Protein AF-A0A6H0IZS9-F1 (afdb_monomer)

Foldseek 3Di:
DVVVVVVVVVVVVVVVVVVVVVVVVVPPPLQPQPLCVLVVNDPVVLVVQLVVLCVVDPDRDDSVRSSVVSNVVSVVVVVD

Secondary structure (DSSP, 8-state):
-HHHHHHHHHHHHHHHHHHHHHHHHS---TTS-HHHHHTTT-HHHHHHHHHHHHHH-SS---HHHHHHHHHHHHHHHH--

Structure (mmCIF, N/CA/C/O backbone):
data_AF-A0A6H0IZS9-F1
#
_entry.id   AF-A0A6H0IZS9-F1
#
loop_
_atom_site.group_PDB
_atom_site.id
_atom_site.type_symbol
_atom_site.label_atom_id
_atom_site.label_alt_id
_atom_site.label_comp_id
_atom_site.label_asym_id
_atom_site.label_entity_id
_atom_site.label_seq_id
_atom_site.pdbx_PDB_ins_code
_atom_site.Cartn_x
_atom_site.Cartn_y
_atom_site.Cartn_z
_atom_site.occupancy
_atom_site.B_iso_or_equiv
_atom_site.auth_seq_id
_atom_site.auth_comp_id
_atom_site.auth_asym_id
_atom_site.auth_atom_id
_atom_site.pdbx_PDB_model_num
ATOM 1 N N . MET A 1 1 ? 39.998 0.147 -30.112 1.00 61.56 1 MET A N 1
ATOM 2 C CA . MET A 1 1 ? 38.880 0.919 -30.720 1.00 61.56 1 MET A CA 1
ATOM 3 C C . MET A 1 1 ? 37.531 0.243 -30.470 1.00 61.56 1 MET A C 1
ATOM 5 O O . MET A 1 1 ? 36.664 0.889 -29.904 1.00 61.56 1 MET A O 1
ATOM 9 N N . ALA A 1 2 ? 37.354 -1.043 -30.807 1.00 72.94 2 ALA A N 1
ATOM 10 C CA . ALA A 1 2 ? 36.094 -1.770 -30.577 1.00 72.94 2 ALA A CA 1
ATOM 11 C C . ALA A 1 2 ? 35.697 -1.899 -29.090 1.00 72.94 2 ALA A C 1
ATOM 13 O O . ALA A 1 2 ? 34.528 -1.764 -28.751 1.00 72.94 2 ALA A O 1
ATOM 14 N N . GLU A 1 3 ? 36.663 -2.078 -28.188 1.00 72.75 3 GLU A N 1
ATOM 15 C CA . GLU A 1 3 ? 36.414 -2.246 -26.745 1.00 72.75 3 GLU A CA 1
ATOM 16 C C . GLU A 1 3 ? 35.782 -1.004 -26.095 1.00 72.75 3 GLU A C 1
ATOM 18 O O . GLU A 1 3 ? 34.897 -1.121 -25.250 1.00 72.75 3 GLU A O 1
ATOM 2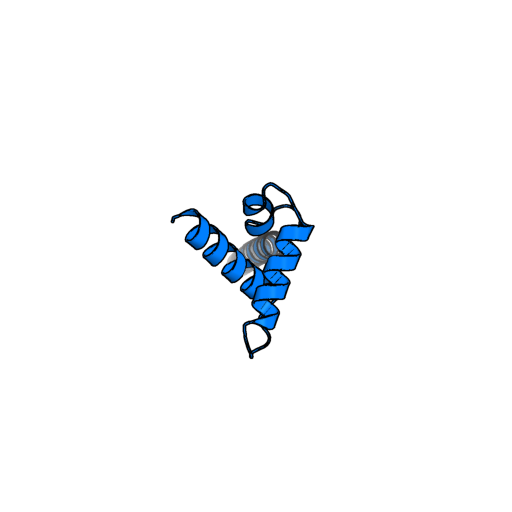3 N N . LEU A 1 4 ? 36.163 0.195 -26.548 1.00 79.19 4 LEU A N 1
ATOM 24 C CA . LEU A 1 4 ? 35.584 1.453 -26.065 1.00 79.19 4 LEU A CA 1
ATOM 25 C C . LEU A 1 4 ? 34.116 1.607 -26.485 1.00 79.19 4 LEU A C 1
ATOM 27 O O . LEU A 1 4 ? 33.310 2.123 -25.713 1.00 79.19 4 LEU A O 1
ATOM 31 N N . LEU A 1 5 ? 33.754 1.118 -27.675 1.00 79.19 5 LEU A N 1
ATOM 32 C CA . LEU A 1 5 ? 32.369 1.130 -28.155 1.00 79.19 5 LEU A CA 1
ATOM 33 C C . LEU A 1 5 ? 31.486 0.175 -27.344 1.00 79.19 5 LEU A C 1
ATOM 35 O O . LEU A 1 5 ? 30.340 0.505 -27.045 1.00 79.19 5 LEU A O 1
ATOM 39 N N . VAL A 1 6 ? 32.029 -0.974 -26.933 1.00 80.81 6 VAL A N 1
ATOM 40 C CA . VAL A 1 6 ? 31.315 -1.942 -26.088 1.00 80.81 6 VAL A CA 1
ATOM 41 C C . VAL A 1 6 ? 31.061 -1.367 -24.693 1.00 80.81 6 VAL A C 1
ATOM 43 O O . VAL A 1 6 ? 29.938 -1.441 -24.197 1.00 80.81 6 VAL A O 1
ATOM 46 N N . ILE A 1 7 ? 32.061 -0.729 -24.077 1.00 80.19 7 ILE A N 1
ATOM 47 C CA . ILE A 1 7 ? 31.906 -0.098 -22.756 1.00 80.19 7 ILE A CA 1
ATOM 48 C C . ILE A 1 7 ? 30.871 1.034 -22.811 1.00 80.19 7 ILE A C 1
ATOM 50 O O . ILE A 1 7 ? 29.990 1.109 -21.952 1.00 80.19 7 ILE A O 1
ATOM 54 N N . ALA A 1 8 ? 30.926 1.881 -23.843 1.00 81.69 8 ALA A N 1
ATOM 55 C CA . ALA A 1 8 ? 29.952 2.952 -24.038 1.00 81.69 8 ALA A CA 1
ATOM 56 C C . ALA A 1 8 ? 28.523 2.408 -24.216 1.00 81.69 8 ALA A C 1
ATOM 58 O O . ALA A 1 8 ? 27.581 2.958 -23.644 1.00 81.69 8 ALA A O 1
ATOM 59 N N . ALA A 1 9 ? 28.360 1.300 -24.945 1.00 81.31 9 ALA A N 1
ATOM 60 C CA . ALA A 1 9 ? 27.065 0.648 -25.118 1.00 81.31 9 ALA A CA 1
ATOM 61 C C . ALA A 1 9 ? 26.510 0.095 -23.794 1.00 81.31 9 ALA A C 1
ATOM 63 O O . ALA A 1 9 ? 25.337 0.303 -23.488 1.00 81.31 9 ALA A O 1
ATOM 64 N N . ILE A 1 10 ? 27.346 -0.548 -22.973 1.00 83.50 10 ILE A N 1
ATOM 65 C CA . ILE A 1 10 ? 26.933 -1.079 -21.663 1.00 83.50 10 ILE A CA 1
ATOM 66 C C . ILE A 1 10 ? 26.504 0.057 -20.726 1.00 83.50 10 ILE A C 1
ATOM 68 O O . ILE A 1 10 ? 25.463 -0.043 -20.075 1.00 83.50 10 ILE A O 1
ATOM 72 N N . LEU A 1 11 ? 27.263 1.157 -20.684 1.00 82.94 11 LEU A N 1
ATOM 73 C CA . LEU A 1 11 ? 26.924 2.323 -19.864 1.00 82.94 11 LEU A CA 1
ATOM 74 C C . LEU A 1 11 ? 25.635 3.006 -20.336 1.00 82.94 11 LEU A C 1
ATOM 76 O O . LEU A 1 11 ? 24.815 3.393 -19.504 1.00 82.94 11 LEU A O 1
ATOM 80 N N . ALA A 1 12 ? 25.415 3.103 -21.649 1.00 81.12 12 ALA A N 1
ATOM 81 C CA . ALA A 1 12 ? 24.181 3.647 -22.207 1.00 81.12 12 ALA A CA 1
ATOM 82 C C . ALA A 1 12 ? 22.963 2.788 -21.830 1.00 81.12 12 ALA A C 1
ATOM 84 O O . ALA A 1 12 ? 21.956 3.316 -21.356 1.00 81.12 12 ALA A O 1
ATOM 85 N N . VAL A 1 13 ? 23.064 1.461 -21.961 1.00 80.88 13 VAL A N 1
ATOM 86 C CA . VAL A 1 13 ? 21.988 0.532 -21.576 1.00 80.88 13 VAL A CA 1
ATOM 87 C C . VAL A 1 13 ? 21.733 0.585 -20.067 1.00 80.88 13 VAL A C 1
ATOM 89 O O . VAL A 1 13 ? 20.583 0.700 -19.643 1.00 80.88 13 VAL A O 1
ATOM 92 N N . GLY A 1 14 ? 22.789 0.574 -19.248 1.00 79.56 14 GLY A N 1
ATOM 93 C CA . GLY A 1 14 ? 22.679 0.689 -17.792 1.00 79.56 14 GLY A CA 1
ATOM 94 C C . GLY A 1 14 ? 22.018 1.999 -17.352 1.00 79.56 14 GLY A C 1
ATOM 95 O O . GLY A 1 14 ? 21.120 1.983 -16.509 1.00 79.56 14 GLY A O 1
ATOM 96 N N . GLY A 1 15 ? 22.395 3.119 -17.975 1.00 81.62 15 GLY A N 1
ATOM 97 C CA . GLY A 1 15 ? 21.800 4.433 -17.731 1.00 81.62 15 GLY A CA 1
ATOM 98 C C . GLY A 1 15 ? 20.317 4.492 -18.098 1.00 81.62 15 GLY A C 1
ATOM 99 O O . GLY A 1 15 ? 19.516 4.999 -17.313 1.00 81.62 15 GLY A O 1
ATOM 100 N N . VAL A 1 16 ? 19.922 3.912 -19.237 1.00 80.69 16 VAL A N 1
ATOM 101 C CA . VAL A 1 16 ? 18.513 3.837 -19.665 1.00 80.69 16 VAL A CA 1
ATOM 102 C C . VAL A 1 16 ? 17.686 2.974 -18.712 1.00 80.69 16 VAL A C 1
ATOM 104 O O . VAL A 1 16 ? 16.600 3.384 -18.308 1.00 80.69 16 VAL A O 1
ATOM 107 N N . VAL A 1 17 ? 18.196 1.812 -18.292 1.00 79.62 17 VAL A N 1
ATOM 108 C CA . VAL A 1 17 ? 17.503 0.935 -17.331 1.00 79.62 17 VAL A CA 1
ATOM 109 C C . VAL A 1 17 ? 17.359 1.612 -15.968 1.00 79.62 17 VAL A C 1
ATOM 111 O O . VAL A 1 17 ? 16.285 1.549 -15.365 1.00 79.62 17 VAL A O 1
ATOM 114 N N . PHE A 1 18 ? 18.404 2.289 -15.484 1.00 79.81 18 PHE A N 1
ATOM 115 C CA . PHE A 1 18 ? 18.350 3.048 -14.235 1.00 79.81 18 PHE A CA 1
ATOM 116 C C . PHE A 1 18 ? 17.349 4.204 -14.325 1.00 79.81 18 PHE A C 1
ATOM 118 O O . PHE A 1 18 ? 16.530 4.374 -13.425 1.00 79.81 18 PHE A O 1
ATOM 125 N N . TRP A 1 19 ? 17.346 4.947 -15.434 1.00 79.38 19 TRP A N 1
ATOM 126 C CA . TRP A 1 19 ? 16.415 6.050 -15.662 1.00 79.38 19 TRP A CA 1
ATOM 127 C C . TRP A 1 19 ? 14.961 5.576 -15.768 1.00 79.38 19 TRP A C 1
ATOM 129 O O . TRP A 1 19 ? 14.075 6.168 -15.153 1.00 79.38 19 TRP A O 1
ATOM 139 N N . LEU A 1 20 ? 14.704 4.463 -16.464 1.00 74.19 20 LEU A N 1
ATOM 140 C CA . LEU A 1 20 ? 13.380 3.837 -16.523 1.00 74.19 20 LEU A CA 1
ATOM 141 C C . LEU A 1 20 ? 12.929 3.341 -15.146 1.00 74.19 20 LEU A C 1
ATOM 143 O O . LEU A 1 20 ? 11.801 3.616 -14.749 1.00 74.19 20 LEU A O 1
ATOM 147 N N . ARG A 1 21 ? 13.809 2.692 -14.371 1.00 68.75 21 ARG A N 1
ATOM 148 C CA . ARG A 1 21 ? 13.500 2.291 -12.987 1.00 68.75 21 ARG A CA 1
ATOM 149 C C . ARG A 1 21 ? 13.220 3.490 -12.091 1.00 68.75 21 ARG A C 1
ATOM 151 O O . ARG A 1 21 ? 12.295 3.437 -11.289 1.00 68.75 21 ARG A O 1
ATOM 158 N N . GLN A 1 22 ? 13.981 4.571 -12.229 1.00 65.06 22 GLN A N 1
ATOM 159 C CA . GLN A 1 22 ? 13.791 5.781 -11.436 1.00 65.06 22 GLN A CA 1
ATOM 160 C C . GLN A 1 22 ? 12.493 6.503 -11.819 1.00 65.06 22 GLN A C 1
ATOM 162 O O . GLN A 1 22 ? 11.804 7.021 -10.942 1.00 65.06 22 GLN A O 1
ATOM 167 N N . ARG A 1 23 ? 12.116 6.480 -13.104 1.00 60.59 23 ARG A N 1
ATOM 168 C CA . ARG A 1 23 ? 10.836 7.004 -13.596 1.00 60.59 23 ARG A CA 1
ATOM 169 C C . ARG A 1 23 ? 9.655 6.145 -13.141 1.00 60.59 23 ARG A C 1
ATOM 171 O O . ARG A 1 23 ? 8.674 6.702 -12.671 1.00 60.59 23 ARG A O 1
ATOM 178 N N . SER A 1 24 ? 9.760 4.818 -13.193 1.00 55.22 24 SER A N 1
ATOM 179 C CA . SER A 1 24 ? 8.719 3.910 -12.689 1.00 55.22 24 SER A CA 1
ATOM 180 C C . SER A 1 24 ? 8.612 3.908 -11.159 1.00 55.22 24 SER A C 1
ATOM 182 O O . SER A 1 24 ? 7.519 3.755 -10.633 1.00 55.22 24 SER A O 1
ATOM 184 N N . GLY A 1 25 ? 9.712 4.123 -10.431 1.00 52.03 25 GLY A N 1
ATOM 185 C CA . GLY A 1 25 ? 9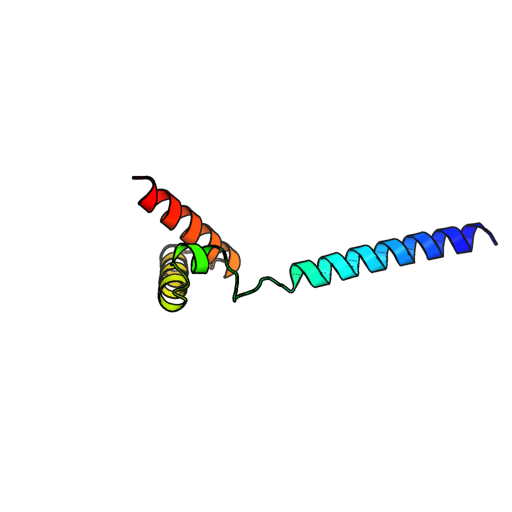.715 4.213 -8.966 1.00 52.03 25 GLY A CA 1
ATOM 186 C C . GLY A 1 25 ? 9.224 5.557 -8.414 1.00 52.03 25 GLY A C 1
ATOM 187 O O . GLY A 1 25 ? 8.764 5.613 -7.278 1.00 52.03 25 GLY A O 1
ATOM 188 N N . ARG A 1 26 ? 9.290 6.636 -9.209 1.00 49.31 26 ARG A N 1
ATOM 189 C CA . ARG A 1 26 ? 8.775 7.970 -8.841 1.00 49.31 26 ARG A CA 1
ATOM 190 C C . ARG A 1 26 ? 7.284 8.167 -9.105 1.00 49.31 26 ARG A C 1
ATOM 192 O O . ARG A 1 26 ? 6.739 9.166 -8.654 1.00 49.31 26 ARG A O 1
ATOM 199 N N . VAL A 1 27 ? 6.629 7.225 -9.777 1.00 48.28 27 VAL A N 1
ATOM 200 C CA . VAL A 1 27 ? 5.171 7.205 -9.946 1.00 48.28 27 VAL A CA 1
ATOM 201 C C . VAL A 1 27 ? 4.591 6.148 -9.004 1.00 48.28 27 VAL A C 1
ATOM 203 O O . VAL A 1 27 ? 3.912 5.213 -9.413 1.00 48.28 27 VAL A O 1
ATOM 206 N N . ILE A 1 28 ? 4.867 6.279 -7.702 1.00 50.06 28 ILE A N 1
ATOM 207 C CA . ILE A 1 28 ? 3.864 5.864 -6.716 1.00 50.06 28 ILE A CA 1
ATOM 208 C C . ILE A 1 28 ? 2.799 6.944 -6.828 1.00 50.06 28 ILE A C 1
ATOM 210 O O . ILE A 1 28 ? 2.863 7.988 -6.186 1.00 50.06 28 ILE A O 1
ATOM 214 N N . ASP A 1 29 ? 1.922 6.735 -7.799 1.00 50.50 29 ASP A N 1
ATOM 215 C CA . ASP A 1 29 ? 0.805 7.600 -8.102 1.00 50.50 29 ASP A CA 1
ATOM 216 C C . ASP A 1 29 ? -0.092 7.605 -6.859 1.00 50.50 29 ASP A C 1
ATOM 218 O O . ASP A 1 29 ? -0.898 6.702 -6.647 1.00 50.50 29 ASP A O 1
ATOM 222 N N . GLU A 1 30 ? 0.048 8.621 -6.009 1.00 51.84 30 GLU A N 1
ATOM 223 C CA . GLU A 1 30 ? -0.841 8.872 -4.863 1.0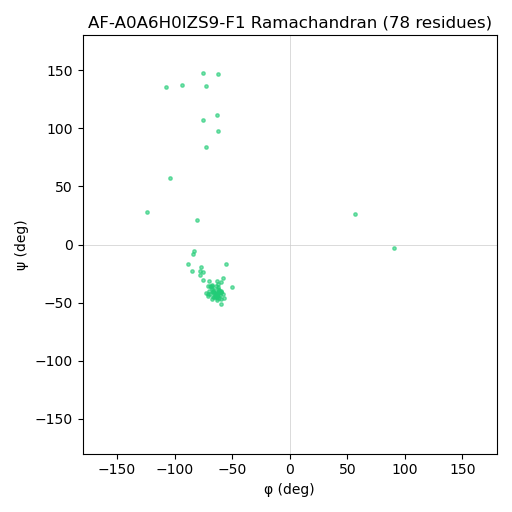0 51.84 30 GLU A CA 1
ATOM 224 C C . GLU A 1 30 ? -2.316 8.978 -5.331 1.00 51.84 30 GLU A C 1
ATOM 226 O O . GLU A 1 30 ? -3.253 8.826 -4.547 1.00 51.84 30 GLU A O 1
ATOM 231 N N . HIS A 1 31 ? -2.523 9.184 -6.641 1.00 46.41 31 HIS A N 1
ATOM 232 C CA . HIS A 1 31 ? -3.808 9.207 -7.334 1.00 46.41 31 HIS A CA 1
ATOM 233 C C . HIS A 1 31 ? -4.353 7.836 -7.762 1.00 46.41 31 HIS A C 1
ATOM 235 O O . HIS A 1 31 ? -5.563 7.718 -7.951 1.00 46.41 31 HIS A O 1
ATOM 241 N N . ASN A 1 32 ? -3.505 6.815 -7.922 1.00 53.41 32 ASN A N 1
ATOM 242 C CA . ASN A 1 32 ? -3.882 5.510 -8.482 1.00 53.41 32 ASN A CA 1
ATOM 243 C C . ASN A 1 32 ? -3.553 4.352 -7.532 1.00 53.41 32 ASN A C 1
ATOM 245 O O . ASN A 1 32 ? -3.276 3.226 -7.948 1.00 53.41 32 ASN A O 1
ATOM 249 N N . ASP A 1 33 ? -3.556 4.663 -6.242 1.00 70.00 33 ASP A N 1
ATOM 250 C CA . ASP A 1 33 ? -3.175 3.734 -5.203 1.00 70.00 33 ASP A CA 1
ATOM 251 C C . ASP A 1 33 ? -4.258 2.668 -4.998 1.00 70.00 33 ASP A C 1
ATOM 253 O O . ASP A 1 33 ? -5.459 2.966 -4.979 1.00 70.00 33 ASP A O 1
ATOM 257 N N . ALA A 1 34 ? -3.841 1.410 -4.865 1.00 78.12 34 ALA A N 1
ATOM 258 C CA . ALA A 1 34 ? -4.751 0.266 -4.807 1.00 78.12 34 ALA A CA 1
ATOM 259 C C . ALA A 1 34 ? -5.730 0.365 -3.623 1.00 78.12 34 ALA A C 1
ATOM 261 O O . ALA A 1 34 ? -6.895 -0.008 -3.760 1.00 78.12 34 ALA A O 1
ATOM 262 N N . LEU A 1 35 ? -5.288 0.962 -2.510 1.00 81.12 35 LEU A N 1
ATOM 263 C CA . LEU A 1 35 ? -6.120 1.260 -1.343 1.00 81.12 35 LEU A CA 1
ATOM 264 C C . LEU A 1 35 ? -7.246 2.251 -1.662 1.00 81.12 35 LEU A C 1
ATOM 266 O O . LEU A 1 35 ? -8.405 1.983 -1.357 1.00 81.12 35 LEU A O 1
ATOM 270 N N . THR A 1 36 ? -6.936 3.361 -2.336 1.00 84.06 36 THR A N 1
ATOM 271 C CA . THR A 1 36 ? -7.939 4.355 -2.750 1.00 84.06 36 THR A CA 1
ATOM 272 C C . THR A 1 36 ? -8.963 3.735 -3.698 1.00 84.06 36 THR A C 1
ATOM 274 O O . THR A 1 36 ? -10.156 4.003 -3.584 1.00 84.06 36 THR A O 1
ATOM 277 N N . ARG A 1 37 ? -8.526 2.860 -4.614 1.00 82.12 37 ARG A N 1
ATOM 278 C CA . ARG A 1 37 ? -9.432 2.132 -5.516 1.00 82.12 37 ARG A CA 1
ATOM 279 C C . ARG A 1 37 ? -10.319 1.139 -4.762 1.00 82.12 37 ARG A C 1
ATOM 281 O O . ARG A 1 37 ? -11.503 1.038 -5.072 1.00 82.12 37 ARG A O 1
ATOM 288 N N . ALA A 1 38 ? -9.772 0.441 -3.769 1.00 84.12 38 ALA A N 1
ATOM 289 C CA . ALA A 1 38 ? -10.544 -0.446 -2.904 1.00 84.12 38 ALA A CA 1
ATOM 290 C C . ALA A 1 38 ? -11.595 0.327 -2.082 1.00 84.12 38 ALA A C 1
ATOM 292 O O . ALA A 1 38 ? -12.704 -0.172 -1.897 1.00 84.12 38 ALA A O 1
ATOM 293 N N . CYS A 1 39 ? -11.300 1.582 -1.725 1.00 84.19 39 CYS A N 1
ATOM 294 C CA . CYS A 1 39 ? -12.233 2.541 -1.120 1.00 84.19 39 CYS A CA 1
ATOM 295 C C . CYS A 1 39 ? -13.153 3.239 -2.148 1.00 84.19 39 CYS A C 1
ATOM 297 O O . CYS A 1 39 ? -13.662 4.325 -1.896 1.00 84.19 39 CYS A O 1
ATOM 299 N N . SER A 1 40 ? -13.360 2.664 -3.340 1.00 84.75 40 SER A N 1
ATOM 300 C CA . SER A 1 40 ? -14.209 3.233 -4.408 1.00 84.75 40 SER A CA 1
ATOM 301 C C . SER A 1 40 ? -13.815 4.648 -4.864 1.00 84.75 40 SER A C 1
ATOM 303 O O . SER A 1 40 ? -14.645 5.407 -5.357 1.00 84.75 40 SER A O 1
ATOM 305 N N . GLY A 1 41 ? -12.541 5.014 -4.716 1.00 80.75 41 GLY A N 1
ATOM 306 C CA . GLY A 1 41 ? -12.030 6.348 -5.030 1.00 80.75 41 GLY A CA 1
ATOM 307 C C . GLY A 1 41 ? -12.058 7.333 -3.857 1.00 80.75 41 GLY A C 1
ATOM 308 O O . GLY A 1 41 ? -11.563 8.451 -4.013 1.00 80.75 41 GLY A O 1
ATOM 309 N N . ASP A 1 42 ? -12.579 6.939 -2.690 1.00 85.50 42 ASP A N 1
ATOM 310 C CA . ASP A 1 42 ? -12.610 7.779 -1.493 1.00 85.50 42 ASP A CA 1
ATOM 311 C C . ASP A 1 42 ? -11.219 7.868 -0.842 1.00 85.50 42 ASP A C 1
ATOM 313 O O . ASP A 1 42 ? -10.702 6.929 -0.229 1.00 85.50 42 ASP A O 1
ATOM 317 N N . ARG A 1 43 ? -10.599 9.042 -0.984 1.00 82.62 43 ARG A N 1
ATOM 318 C CA . ARG A 1 43 ? -9.268 9.338 -0.434 1.00 82.62 43 ARG A CA 1
ATOM 319 C C . ARG A 1 43 ? -9.285 9.570 1.065 1.00 82.62 43 ARG A C 1
ATOM 321 O O . ARG A 1 43 ? -8.270 9.337 1.717 1.00 82.62 43 ARG A O 1
ATOM 328 N N . GLU A 1 44 ? -10.383 10.090 1.597 1.00 85.31 44 GLU A N 1
ATOM 329 C CA . GLU A 1 44 ? -10.482 10.387 3.019 1.00 85.31 44 GLU A CA 1
ATOM 330 C C . GLU A 1 44 ? -10.604 9.081 3.800 1.00 85.31 44 GLU A C 1
ATOM 332 O O . GLU A 1 44 ? -9.891 8.876 4.781 1.00 85.31 44 GLU A O 1
ATOM 337 N N . GLN A 1 45 ? -11.407 8.148 3.288 1.00 85.38 45 GLN A N 1
ATOM 338 C CA . GLN A 1 45 ? -11.501 6.797 3.828 1.00 85.38 45 GLN A CA 1
ATOM 339 C C . GLN A 1 45 ? -10.160 6.052 3.754 1.00 85.38 45 GLN A C 1
ATOM 341 O O . GLN A 1 45 ? -9.718 5.496 4.760 1.00 85.38 45 GLN A O 1
ATOM 346 N N . ALA A 1 46 ? -9.465 6.107 2.613 1.00 86.44 46 ALA A N 1
ATOM 347 C CA . ALA A 1 46 ? -8.152 5.476 2.461 1.00 86.44 46 ALA A CA 1
ATOM 348 C C . ALA A 1 46 ? -7.111 6.022 3.458 1.00 86.44 46 ALA A C 1
ATOM 350 O O . ALA A 1 46 ? -6.355 5.247 4.042 1.00 86.44 46 ALA A O 1
ATOM 351 N N . ARG A 1 47 ? -7.097 7.341 3.700 1.00 86.56 47 ARG A N 1
ATOM 352 C CA . ARG A 1 47 ? -6.212 7.964 4.702 1.00 86.56 47 ARG A CA 1
ATOM 353 C C . ARG A 1 47 ? -6.566 7.555 6.126 1.00 86.56 47 ARG A C 1
ATOM 355 O O . ARG A 1 47 ? -5.671 7.243 6.895 1.00 86.56 47 ARG A O 1
ATOM 362 N N . ARG A 1 48 ? -7.855 7.483 6.469 1.00 88.25 48 ARG A N 1
ATOM 363 C CA . ARG A 1 48 ? -8.277 7.007 7.796 1.00 88.25 48 ARG A CA 1
ATOM 364 C C . ARG A 1 48 ? -7.811 5.574 8.055 1.00 88.25 48 ARG A C 1
ATOM 366 O O . ARG A 1 48 ? -7.373 5.281 9.161 1.00 88.25 48 ARG A O 1
ATOM 373 N N . LEU A 1 49 ? -7.873 4.696 7.051 1.00 87.81 49 LEU A N 1
ATOM 374 C CA . LEU A 1 49 ? -7.360 3.326 7.163 1.00 87.81 49 LEU A CA 1
ATOM 375 C C . LEU A 1 49 ? -5.831 3.292 7.310 1.00 87.81 49 LEU A C 1
ATOM 377 O O . LEU A 1 49 ? -5.315 2.539 8.129 1.00 87.81 49 LEU A O 1
ATOM 381 N N . GLU A 1 50 ? -5.109 4.135 6.571 1.00 87.38 50 GLU A N 1
ATOM 382 C CA . GLU A 1 50 ? -3.656 4.308 6.718 1.00 87.38 50 GLU A CA 1
ATOM 383 C C . GLU A 1 50 ? -3.273 4.771 8.137 1.00 87.38 50 GLU A C 1
ATOM 385 O O . GLU A 1 50 ? -2.384 4.186 8.760 1.00 87.38 50 GLU A O 1
ATOM 390 N N . ASP A 1 51 ? -3.977 5.770 8.674 1.00 88.38 51 ASP A N 1
ATOM 391 C CA . ASP A 1 51 ? -3.746 6.317 10.016 1.00 88.38 51 ASP A CA 1
ATOM 392 C C . ASP A 1 51 ? -4.104 5.300 11.120 1.00 88.38 51 ASP A C 1
ATOM 394 O O . ASP A 1 51 ? -3.422 5.195 12.147 1.00 88.38 51 ASP A O 1
ATOM 398 N N . LEU A 1 52 ? -5.148 4.494 10.904 1.00 89.19 52 LEU A N 1
ATOM 399 C CA . LEU A 1 52 ? -5.507 3.382 11.789 1.00 89.19 52 LEU A CA 1
ATOM 400 C C . LEU A 1 52 ? 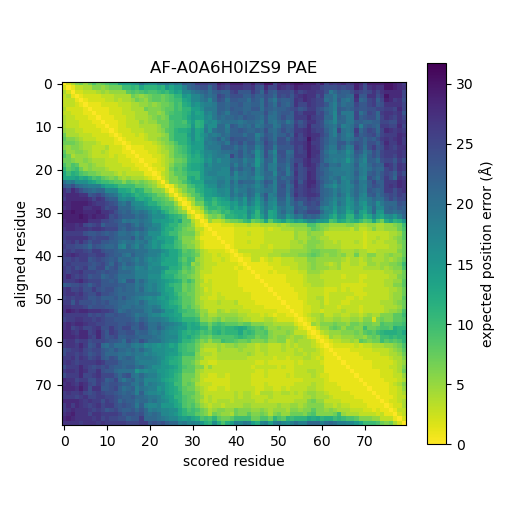-4.405 2.317 11.846 1.00 89.19 52 LEU A C 1
ATOM 402 O O . LEU A 1 52 ? -4.117 1.791 12.919 1.00 89.19 52 LEU A O 1
ATOM 406 N N . GLU A 1 53 ? -3.747 2.022 10.727 1.00 87.62 53 GLU A N 1
ATOM 407 C CA . GLU A 1 53 ? -2.620 1.085 10.710 1.00 87.62 53 GLU A CA 1
ATOM 408 C C . GLU A 1 53 ? -1.374 1.660 11.388 1.00 87.62 53 GLU A C 1
ATOM 410 O O . GLU A 1 53 ? -0.676 0.943 12.107 1.00 87.62 53 GLU A O 1
ATOM 415 N N . HIS A 1 54 ? -1.134 2.964 11.240 1.00 84.94 54 HIS A N 1
ATOM 416 C CA . HIS A 1 54 ? -0.075 3.661 11.972 1.00 84.94 54 HIS A CA 1
ATOM 417 C C . HIS A 1 54 ? -0.285 3.622 13.487 1.00 84.94 54 HIS A C 1
ATOM 419 O O . HIS A 1 54 ? 0.662 3.405 14.234 1.00 84.94 54 HIS A O 1
ATOM 425 N N . SER A 1 55 ? -1.522 3.814 13.947 1.00 85.19 55 SER A N 1
ATOM 426 C CA . SER A 1 55 ? -1.845 3.782 15.380 1.00 85.19 55 SER A CA 1
ATOM 427 C C . SER A 1 55 ? -1.878 2.370 15.975 1.00 85.19 55 SER A C 1
ATOM 429 O O . SER A 1 55 ? -1.690 2.212 17.181 1.00 85.19 55 SER A O 1
ATOM 431 N N . ARG A 1 56 ? -2.096 1.333 15.157 1.00 83.44 56 ARG A N 1
ATOM 432 C CA . ARG A 1 56 ? -2.141 -0.070 15.605 1.00 83.44 56 ARG A CA 1
ATOM 433 C C . ARG A 1 56 ? -0.776 -0.696 15.847 1.00 83.44 56 ARG A C 1
ATOM 435 O O . ARG A 1 56 ? -0.690 -1.662 16.604 1.00 83.44 56 ARG A O 1
ATOM 442 N N . THR A 1 57 ? 0.264 -0.208 15.186 1.00 79.38 57 THR A N 1
ATOM 443 C CA . THR A 1 57 ? 1.599 -0.796 15.266 1.00 79.38 57 THR A CA 1
ATOM 444 C C . THR A 1 57 ? 2.519 0.116 16.085 1.00 79.38 57 THR A C 1
ATOM 446 O O . THR A 1 57 ? 2.518 1.330 15.934 1.00 79.38 57 THR A O 1
ATOM 449 N N . SER A 1 58 ? 3.302 -0.477 16.990 1.00 74.94 58 SER A N 1
ATOM 450 C CA . SER A 1 58 ? 4.215 0.248 17.887 1.00 74.94 58 SER A CA 1
ATOM 451 C C . SER A 1 58 ? 5.504 0.729 17.211 1.00 74.94 58 SER A C 1
ATOM 453 O O . SER A 1 58 ? 6.182 1.608 17.735 1.00 74.94 58 SER A O 1
ATOM 455 N N . GLU A 1 59 ? 5.861 0.144 16.067 1.00 80.38 59 GLU A N 1
ATOM 456 C CA . GLU A 1 59 ? 6.984 0.575 15.232 1.00 80.38 59 GLU A CA 1
ATOM 457 C C . GLU A 1 59 ? 6.505 1.546 14.145 1.00 80.38 59 GLU A C 1
ATOM 459 O O . GLU A 1 59 ? 5.486 1.294 13.514 1.00 80.38 59 GLU A O 1
ATOM 464 N N . PRO A 1 60 ? 7.219 2.642 13.860 1.00 76.38 60 PRO A N 1
ATOM 465 C CA . PRO A 1 60 ? 6.823 3.543 12.786 1.00 76.38 60 PRO A CA 1
ATOM 466 C C . PRO A 1 60 ? 6.885 2.812 11.436 1.00 76.38 60 PRO A C 1
ATOM 468 O O . PRO A 1 60 ? 7.964 2.475 10.950 1.00 76.38 60 PRO A O 1
ATOM 471 N N . LEU A 1 61 ? 5.723 2.566 10.827 1.00 77.19 61 LEU A N 1
ATOM 472 C CA . LEU A 1 61 ? 5.637 1.989 9.487 1.00 77.19 61 LEU A CA 1
ATOM 473 C C . LEU A 1 61 ? 5.991 3.042 8.446 1.00 77.19 61 LEU A C 1
ATOM 475 O O . LEU A 1 61 ? 5.648 4.218 8.579 1.00 77.19 61 LEU A O 1
ATOM 479 N N . SER A 1 62 ? 6.600 2.620 7.341 1.00 82.38 62 SER A N 1
ATOM 480 C CA . SER A 1 62 ? 6.625 3.482 6.167 1.00 82.38 62 SER A CA 1
ATOM 481 C C . SER A 1 62 ? 5.196 3.731 5.686 1.00 82.38 62 SER A C 1
ATOM 483 O O . SER A 1 62 ? 4.338 2.846 5.719 1.00 82.38 62 SER A O 1
ATOM 485 N N . ARG A 1 63 ? 4.947 4.927 5.14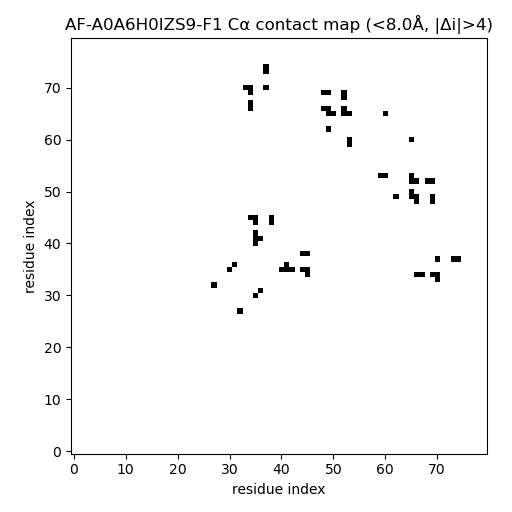6 1.00 77.88 63 ARG A N 1
ATOM 486 C CA . ARG A 1 63 ? 3.660 5.308 4.547 1.00 77.88 63 ARG A CA 1
ATOM 487 C C . ARG A 1 63 ? 3.153 4.270 3.538 1.00 77.88 63 ARG A C 1
ATOM 489 O O . ARG A 1 63 ? 1.964 3.985 3.456 1.00 77.88 63 ARG A O 1
ATOM 496 N N . LYS A 1 64 ? 4.076 3.664 2.786 1.00 78.94 64 LYS A N 1
ATOM 497 C CA . LYS A 1 64 ? 3.775 2.613 1.808 1.00 78.94 64 LYS A CA 1
ATOM 498 C C . LYS A 1 64 ? 3.346 1.298 2.470 1.00 78.94 64 LYS A C 1
ATOM 500 O O . LYS A 1 64 ? 2.427 0.647 1.986 1.00 78.94 64 LYS A O 1
ATOM 505 N N . GLU A 1 65 ? 3.993 0.918 3.567 1.00 82.69 65 GLU A N 1
ATOM 506 C CA . GLU A 1 65 ? 3.704 -0.324 4.294 1.00 82.69 65 GLU A CA 1
ATOM 507 C C . GLU A 1 65 ? 2.364 -0.246 5.022 1.00 82.69 65 GLU A C 1
ATOM 509 O O . GLU A 1 65 ? 1.575 -1.184 4.945 1.00 82.69 65 GLU A O 1
ATOM 514 N N . ALA A 1 66 ? 2.071 0.893 5.659 1.00 83.56 66 ALA A N 1
ATOM 515 C CA . ALA A 1 66 ? 0.778 1.134 6.295 1.00 83.56 66 ALA A CA 1
ATOM 516 C C . ALA A 1 66 ? -0.373 1.009 5.284 1.00 83.56 66 ALA A C 1
ATOM 518 O O . ALA A 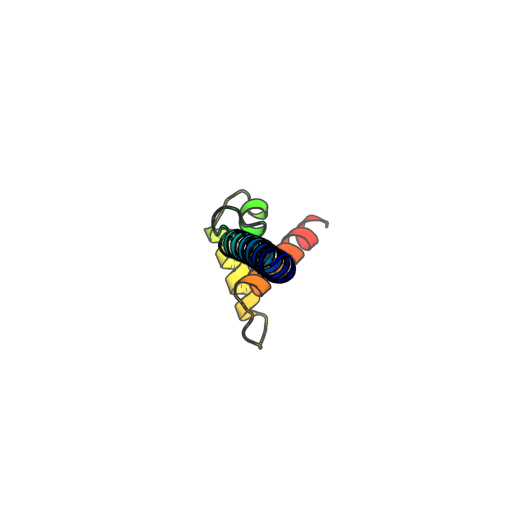1 66 ? -1.371 0.346 5.553 1.00 83.56 66 ALA A O 1
ATOM 519 N N . ARG A 1 67 ? -0.201 1.563 4.077 1.00 82.25 67 ARG A N 1
ATOM 520 C CA . ARG A 1 67 ? -1.202 1.480 3.001 1.00 82.25 67 ARG A CA 1
ATOM 521 C C . ARG A 1 67 ? -1.378 0.065 2.460 1.00 82.25 67 ARG A C 1
ATOM 523 O O . ARG A 1 67 ? -2.503 -0.338 2.181 1.00 82.25 67 ARG A O 1
ATOM 530 N N . GLN A 1 68 ? -0.292 -0.696 2.330 1.00 85.06 68 GLN A N 1
ATOM 531 C CA . GLN A 1 68 ? -0.369 -2.092 1.902 1.00 85.06 68 GL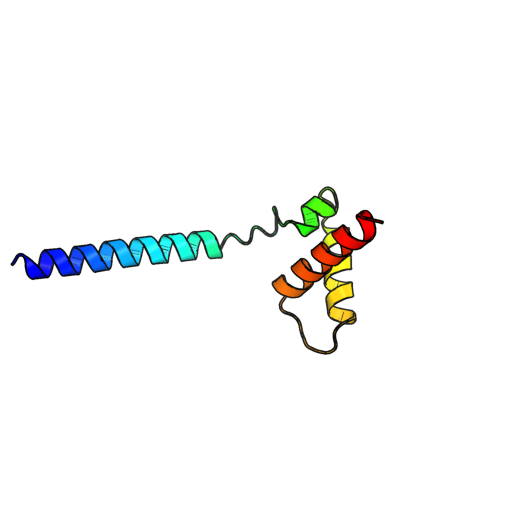N A CA 1
ATOM 532 C C . GLN A 1 68 ? -1.092 -2.960 2.942 1.00 85.06 68 GLN A C 1
ATOM 534 O O . GLN A 1 68 ? -1.994 -3.708 2.577 1.00 85.06 68 GLN A O 1
ATOM 539 N N . ARG A 1 69 ? -0.769 -2.806 4.233 1.00 84.06 69 ARG A N 1
ATOM 540 C CA . ARG A 1 69 ? -1.458 -3.520 5.322 1.00 84.06 69 ARG A CA 1
ATOM 541 C C . ARG A 1 69 ? -2.934 -3.145 5.427 1.00 84.06 69 ARG A C 1
ATOM 543 O O . ARG A 1 69 ? -3.774 -4.024 5.601 1.00 84.06 69 ARG A O 1
ATOM 550 N N . ALA A 1 70 ? -3.251 -1.859 5.280 1.00 87.81 70 ALA A N 1
ATOM 551 C CA . ALA A 1 70 ? -4.629 -1.380 5.242 1.00 87.81 70 ALA A CA 1
ATOM 552 C C . ALA A 1 70 ? -5.415 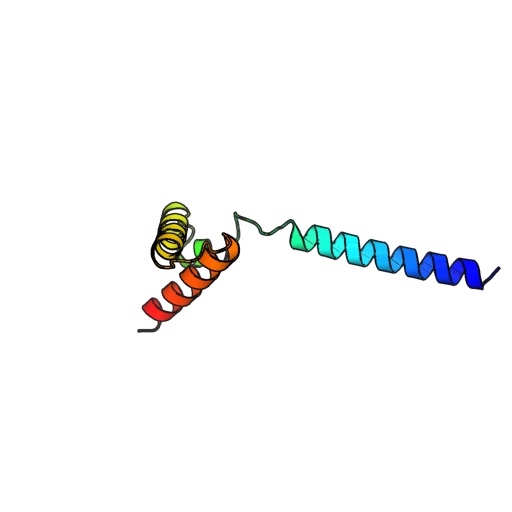-2.023 4.089 1.00 87.81 70 ALA A C 1
ATOM 554 O O . ALA A 1 70 ? -6.563 -2.417 4.272 1.00 87.81 70 ALA A O 1
ATOM 555 N N . LEU A 1 71 ? -4.792 -2.166 2.914 1.00 87.31 71 LEU A N 1
ATOM 556 C CA . LEU A 1 71 ? -5.415 -2.807 1.757 1.00 87.31 71 LEU A CA 1
ATOM 557 C C . LEU A 1 71 ? -5.637 -4.303 1.987 1.00 87.31 71 LEU A C 1
ATOM 559 O O . LEU A 1 71 ? -6.722 -4.796 1.698 1.00 87.31 71 LEU A O 1
ATOM 563 N N . GLU A 1 72 ? -4.628 -5.014 2.491 1.00 88.00 72 GLU A N 1
ATOM 564 C CA . 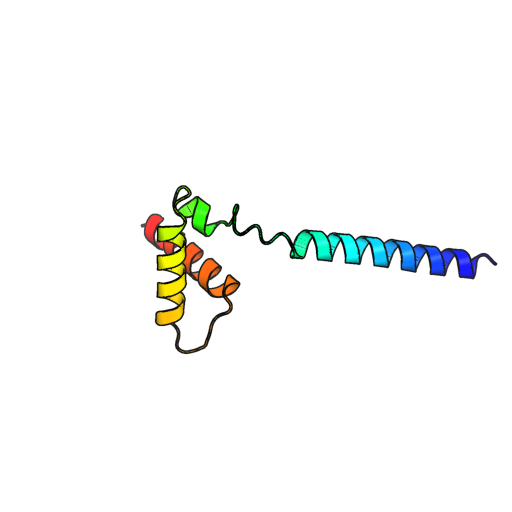GLU A 1 72 ? -4.729 -6.446 2.791 1.00 88.00 72 GLU A CA 1
ATOM 565 C C . GLU A 1 72 ? -5.878 -6.722 3.767 1.00 88.00 72 GLU A C 1
ATOM 567 O O . GLU A 1 72 ? -6.713 -7.577 3.486 1.00 88.00 72 GLU A O 1
ATOM 572 N N . ARG A 1 73 ? -5.997 -5.929 4.840 1.00 84.88 73 ARG A N 1
ATOM 573 C CA . ARG A 1 73 ? -7.122 -6.024 5.783 1.00 84.88 73 ARG A CA 1
ATOM 574 C C . ARG A 1 73 ? -8.466 -5.700 5.157 1.00 84.88 73 ARG A C 1
ATOM 576 O O . ARG A 1 73 ? -9.425 -6.417 5.389 1.00 84.88 73 ARG A O 1
ATOM 583 N N . LEU A 1 74 ? -8.543 -4.641 4.355 1.00 85.56 74 LEU A N 1
ATOM 584 C CA . LEU A 1 74 ? -9.791 -4.261 3.696 1.00 85.56 74 LEU A CA 1
ATOM 585 C C . LEU A 1 74 ? -10.286 -5.352 2.730 1.00 85.56 74 LEU A C 1
ATOM 587 O O . LEU A 1 74 ? -11.490 -5.525 2.561 1.00 85.56 74 LEU A O 1
ATOM 591 N N . ILE A 1 75 ? -9.368 -6.069 2.075 1.00 85.19 75 ILE A N 1
ATOM 592 C CA . ILE A 1 75 ? -9.701 -7.222 1.230 1.00 85.19 75 ILE A CA 1
ATOM 593 C C . ILE A 1 75 ? -10.150 -8.408 2.093 1.00 85.19 75 ILE A C 1
ATOM 595 O O . ILE A 1 75 ? -11.158 -9.026 1.757 1.00 85.19 75 ILE A O 1
ATOM 599 N N . ASP A 1 76 ? -9.440 -8.693 3.188 1.00 86.12 76 ASP A N 1
ATOM 600 C CA . ASP A 1 76 ? -9.766 -9.771 4.133 1.00 86.12 76 ASP A CA 1
ATOM 601 C C . ASP A 1 76 ? -11.167 -9.576 4.740 1.00 86.12 76 ASP A C 1
ATOM 603 O O . ASP A 1 76 ? -12.028 -10.442 4.583 1.00 86.12 76 ASP A O 1
ATOM 607 N N . ASP A 1 77 ? -11.459 -8.382 5.269 1.00 82.81 77 ASP A N 1
ATOM 608 C CA . ASP A 1 77 ? -12.764 -7.992 5.829 1.00 82.81 77 ASP A CA 1
ATOM 609 C C . ASP A 1 77 ? -13.917 -8.116 4.817 1.00 82.81 77 ASP A C 1
ATOM 611 O O . ASP A 1 77 ? -15.064 -8.329 5.203 1.00 82.81 77 ASP A O 1
ATOM 615 N N . ARG A 1 78 ? -13.639 -7.960 3.516 1.00 76.62 78 ARG A N 1
ATOM 616 C CA . ARG A 1 78 ? -14.641 -8.055 2.438 1.00 76.62 78 ARG A CA 1
ATOM 617 C C . ARG A 1 78 ? -14.834 -9.478 1.917 1.00 76.62 78 ARG A C 1
ATOM 619 O O . ARG A 1 78 ? -15.780 -9.730 1.173 1.00 76.62 78 ARG A O 1
ATOM 626 N N . SER A 1 79 ? -13.896 -10.372 2.214 1.00 76.31 79 SER A N 1
ATOM 627 C CA . SER A 1 79 ? -13.942 -11.775 1.794 1.00 76.31 79 SER A CA 1
ATOM 628 C C . SER A 1 79 ? -14.787 -12.660 2.723 1.00 76.31 79 SER A C 1
ATOM 630 O O . SER A 1 79 ? -15.019 -13.826 2.398 1.00 76.31 79 SER A O 1
ATOM 632 N N . ILE A 1 80 ? -15.259 -12.089 3.836 1.00 52.06 80 ILE A N 1
ATOM 633 C CA . ILE A 1 80 ? -16.110 -12.682 4.879 1.00 52.06 80 ILE A CA 1
ATOM 634 C C . ILE A 1 80 ? -17.563 -12.236 4.676 1.00 52.06 80 ILE A C 1
ATOM 636 O O . ILE A 1 80 ? -18.462 -13.084 4.879 1.00 52.06 80 ILE A O 1
#

Mean predicted aligned error: 12.67 Å

Solvent-accessible surface area (backbone atoms only — not comparable to full-atom values): 4577 Å² total; per-residue (Å²): 114,69,67,59,55,51,52,52,50,52,52,51,52,50,50,51,54,50,50,51,50,52,55,59,65,68,57,72,45,88,88,72,36,70,41,27,54,74,46,77,65,35,58,68,60,34,49,52,41,27,51,51,41,50,73,72,42,95,60,91,64,52,76,68,54,24,37,51,53,35,35,54,48,56,51,54,69,68,76,110

Nearest PDB structures (foldseek):
  7qy5-assembly1_B  TM=4.385E-01  e=7.187E+00  Schizosaccharomyces pombe
  8c2s-assembly1_W  TM=4.250E-01  e=9.262E+00  Mus musculus

pLDDT: mean 77.32, std 11.43, range [46.41, 89.19]

Sequence (80 aa):
MAELLVIAAILAVGGVVFWLRQRSGRVIDEHNDALTRACSGDREQARRLEDLEHSRTSEPLSRKEARQRALERLIDDRSI

Radius of gyration: 19.99 Å; Cα contacts (8 Å, |Δi|>4): 35; chains: 1; bounding box: 55×23×49 Å